Protein AF-A0A2V9GSZ5-F1 (afdb_monomer_lite)

Secondary structure (DSSP, 8-state):
-EEEEEESSSTT-EEEEEEEEEETTEEEEEESS---TT-EEEEEEGGGTEEEEEEEEEEEEEETTEEEEEEEESS--TTTT-TTTTS-SS--------PPPP-

Foldseek 3Di:
DKKWKFFPVPPGDTAIWAWDADDQFWTKTKHQDDDDAQGKIWIGDVQQPDTFIWGFHDWADDDPRMIITITTTPGGDHRVPPNPNNDDDPPPDPPDDDDDDDD

Sequence (103 aa):
MTVEVLRLDESRLNKIAVTENVSPRGARIMTDWNCSSGKHVLVSAPQEGVKSLARMFYCQRVESARFAVGLQLVVRVEEWGNPRASTEDLSRNPAGNKQFPRS

pLDDT: mean 78.44, std 16.08, range [40.84, 94.06]

Radius of gyration: 19.56 Å; chains: 1; bounding box: 56×22×64 Å

Structure (mmCIF, N/CA/C/O backbone):
data_AF-A0A2V9GSZ5-F1
#
_entry.id   AF-A0A2V9GSZ5-F1
#
loop_
_atom_site.group_PDB
_atom_site.id
_atom_site.type_symbol
_atom_site.label_atom_id
_atom_site.label_alt_id
_atom_site.label_comp_id
_atom_site.label_asym_id
_atom_site.label_entity_id
_atom_site.label_seq_id
_atom_site.pdbx_PDB_ins_code
_atom_site.Cartn_x
_atom_site.Cartn_y
_atom_site.Cartn_z
_atom_site.occupancy
_atom_site.B_iso_or_equiv
_atom_site.auth_seq_id
_atom_site.auth_comp_id
_atom_site.auth_asym_id
_atom_site.auth_atom_id
_atom_site.pdbx_PDB_model_num
ATOM 1 N N . MET A 1 1 ? 8.774 1.243 4.499 1.00 85.50 1 MET A N 1
ATOM 2 C CA . MET A 1 1 ? 8.708 2.105 3.302 1.00 85.50 1 MET A CA 1
ATOM 3 C C . MET A 1 1 ? 7.377 2.829 3.320 1.00 85.50 1 MET A C 1
ATOM 5 O O . MET A 1 1 ? 6.366 2.222 3.671 1.00 85.50 1 MET A O 1
ATOM 9 N N . THR A 1 2 ? 7.406 4.120 3.015 1.00 89.94 2 THR A N 1
ATOM 10 C CA . THR A 1 2 ? 6.216 4.970 2.987 1.00 89.94 2 THR A CA 1
ATOM 11 C C . THR A 1 2 ? 5.759 5.115 1.548 1.00 89.94 2 THR A C 1
ATOM 13 O O . THR A 1 2 ? 6.572 5.379 0.669 1.00 89.94 2 THR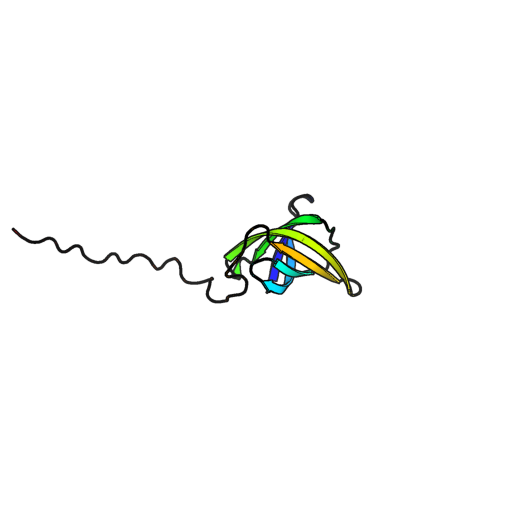 A O 1
ATOM 16 N N . VAL A 1 3 ? 4.466 4.938 1.309 1.00 90.94 3 VAL A N 1
ATOM 17 C CA . VAL A 1 3 ? 3.864 5.053 -0.016 1.00 90.94 3 VAL A CA 1
ATOM 18 C C . VAL A 1 3 ? 2.686 6.001 0.016 1.00 90.94 3 VAL A C 1
ATOM 20 O O . VAL A 1 3 ? 1.993 6.156 1.017 1.00 90.94 3 VAL A O 1
ATOM 23 N N . GLU A 1 4 ? 2.450 6.611 -1.121 1.00 91.88 4 GLU A N 1
ATOM 24 C CA . GLU A 1 4 ? 1.332 7.485 -1.391 1.00 91.88 4 GLU A CA 1
ATOM 25 C C . GLU A 1 4 ? 0.232 6.691 -2.092 1.00 91.88 4 GLU A C 1
ATOM 27 O O . GLU A 1 4 ? 0.476 5.969 -3.062 1.00 91.88 4 GLU A O 1
ATOM 32 N N . VAL A 1 5 ? -0.989 6.799 -1.583 1.00 89.94 5 VAL A N 1
ATOM 33 C CA . VAL A 1 5 ? -2.166 6.111 -2.101 1.00 89.94 5 VAL A CA 1
ATOM 34 C C . VAL A 1 5 ? -3.184 7.156 -2.513 1.00 89.94 5 VAL A C 1
ATOM 36 O O . VAL A 1 5 ? -3.756 7.856 -1.678 1.00 89.94 5 VAL A O 1
ATOM 39 N N . LEU A 1 6 ? -3.436 7.231 -3.813 1.00 88.38 6 LEU A N 1
ATOM 40 C CA . LEU A 1 6 ? -4.420 8.126 -4.397 1.00 88.38 6 LEU A CA 1
ATOM 41 C C . LEU A 1 6 ? -5.684 7.345 -4.745 1.00 88.38 6 LEU A C 1
ATOM 43 O O . LEU A 1 6 ? -5.645 6.383 -5.515 1.00 88.38 6 LEU A O 1
ATOM 47 N N . ARG A 1 7 ? -6.821 7.789 -4.216 1.00 83.12 7 ARG A N 1
ATOM 48 C CA . ARG A 1 7 ? -8.132 7.262 -4.605 1.00 83.12 7 ARG A CA 1
ATOM 49 C C . ARG A 1 7 ? -8.600 7.921 -5.888 1.00 83.12 7 ARG A C 1
ATOM 51 O O . ARG A 1 7 ? -8.500 9.135 -6.040 1.00 83.12 7 ARG A O 1
ATOM 58 N N . LEU A 1 8 ? -9.086 7.104 -6.815 1.00 76.88 8 LEU A N 1
ATOM 59 C CA . LEU A 1 8 ? -9.556 7.586 -8.113 1.00 76.88 8 LEU A CA 1
ATOM 60 C C . LEU A 1 8 ? -11.003 8.101 -8.066 1.00 76.88 8 LEU A C 1
ATOM 62 O O . LEU A 1 8 ? -11.383 8.872 -8.938 1.00 76.88 8 LEU A O 1
ATOM 66 N N . ASP A 1 9 ? -11.796 7.695 -7.071 1.00 71.19 9 ASP A N 1
ATOM 67 C CA . ASP A 1 9 ? -13.197 8.103 -6.901 1.00 71.19 9 ASP A CA 1
ATOM 68 C C . ASP A 1 9 ? -13.378 9.320 -5.982 1.00 71.19 9 ASP A C 1
ATOM 70 O O . ASP A 1 9 ? -14.248 10.154 -6.216 1.00 71.19 9 ASP A O 1
ATOM 74 N N . GLU A 1 10 ? -12.539 9.451 -4.960 1.00 65.00 10 GLU A N 1
ATOM 75 C CA . GLU A 1 10 ? -12.540 10.573 -4.025 1.00 65.00 10 GLU A CA 1
ATOM 76 C C . GLU A 1 10 ? -11.475 11.592 -4.447 1.00 65.00 10 GLU A C 1
ATOM 78 O O . GLU A 1 10 ? -10.287 11.408 -4.186 1.00 65.00 10 GLU A O 1
ATOM 83 N N . SER A 1 11 ? -11.912 12.649 -5.141 1.00 57.00 11 SER A N 1
ATOM 84 C CA . SER A 1 11 ? -11.170 13.869 -5.507 1.00 57.00 11 SER A CA 1
ATOM 85 C C . SER A 1 11 ? -9.742 13.978 -4.938 1.00 57.00 11 SER A C 1
ATOM 87 O O . SER A 1 11 ? -9.514 14.615 -3.913 1.00 57.00 11 SER A O 1
ATOM 89 N N . ARG A 1 12 ? -8.779 13.353 -5.626 1.00 60.22 12 ARG A N 1
ATOM 90 C CA . ARG A 1 12 ? -7.317 13.516 -5.504 1.00 60.22 12 ARG A CA 1
ATOM 91 C C . ARG A 1 12 ? -6.731 13.586 -4.081 1.00 60.22 12 ARG A C 1
ATOM 93 O O . ARG A 1 12 ? -5.684 14.206 -3.895 1.00 60.22 12 ARG A O 1
ATOM 100 N N . LEU A 1 13 ? -7.341 12.946 -3.084 1.00 70.69 13 LEU A N 1
ATOM 101 C CA . LEU A 1 13 ? -6.736 12.876 -1.756 1.00 70.69 13 LEU A CA 1
ATOM 102 C C . LEU A 1 13 ? -5.592 11.867 -1.782 1.00 70.69 13 LEU A C 1
ATOM 104 O O . LEU A 1 13 ? -5.814 10.657 -1.810 1.00 70.69 13 LEU A O 1
ATOM 108 N N . ASN A 1 14 ? -4.368 12.388 -1.783 1.00 80.75 14 ASN A N 1
ATOM 109 C CA . ASN A 1 14 ? -3.182 11.580 -1.572 1.00 80.75 14 ASN A CA 1
ATOM 110 C C . ASN A 1 14 ? -3.074 11.235 -0.084 1.00 80.75 14 ASN A C 1
ATOM 112 O O . ASN A 1 14 ? -3.145 12.119 0.774 1.00 80.75 14 ASN A O 1
ATOM 116 N N . LYS A 1 15 ? -2.963 9.947 0.225 1.00 87.62 15 LYS A N 1
ATOM 117 C CA . LYS A 1 15 ? -2.916 9.431 1.589 1.00 87.62 15 LYS A CA 1
ATOM 118 C C . LYS A 1 15 ? -1.615 8.668 1.821 1.00 87.62 15 LYS A C 1
ATOM 120 O O . LYS A 1 15 ? -1.196 7.900 0.963 1.00 87.62 15 LYS A O 1
ATOM 125 N N . ILE A 1 16 ? -0.988 8.867 2.978 1.00 90.19 16 ILE A N 1
ATOM 126 C CA . ILE A 1 16 ? 0.349 8.336 3.279 1.00 90.19 16 ILE A CA 1
ATOM 127 C C . ILE A 1 16 ? 0.245 7.022 4.049 1.00 90.19 16 ILE A C 1
ATOM 129 O O . ILE A 1 16 ? -0.208 7.008 5.187 1.00 90.19 16 ILE A O 1
ATOM 133 N N . ALA A 1 17 ? 0.667 5.913 3.451 1.00 91.69 17 ALA A N 1
ATOM 134 C CA . ALA A 1 17 ? 0.604 4.583 4.051 1.00 91.69 17 ALA A CA 1
ATOM 135 C C . ALA A 1 17 ? 2.001 4.011 4.294 1.00 91.69 17 ALA A C 1
ATOM 137 O O . ALA A 1 17 ? 2.962 4.379 3.622 1.00 91.69 17 ALA A O 1
ATOM 138 N N . VAL A 1 18 ? 2.104 3.041 5.199 1.00 91.38 18 VAL A N 1
ATOM 139 C CA . VAL A 1 18 ? 3.337 2.268 5.400 1.00 91.38 18 VAL A CA 1
ATOM 140 C C . VAL A 1 18 ? 3.155 0.875 4.819 1.00 91.38 18 VAL A C 1
ATOM 142 O O . VAL A 1 18 ? 2.186 0.196 5.137 1.00 91.38 18 VAL A O 1
ATOM 145 N N . THR A 1 19 ? 4.069 0.419 3.971 1.00 91.44 19 THR A N 1
ATOM 146 C CA . THR A 1 19 ? 4.042 -0.952 3.437 1.00 91.44 19 THR A CA 1
ATOM 147 C C . THR A 1 19 ? 4.641 -1.935 4.441 1.00 91.44 19 THR A C 1
ATOM 149 O O . THR A 1 19 ? 5.761 -1.710 4.905 1.00 91.44 19 THR A O 1
ATOM 152 N N . GLU A 1 20 ? 3.949 -3.042 4.708 1.00 87.56 20 GLU A N 1
ATOM 153 C CA . GLU A 1 20 ? 4.446 -4.147 5.545 1.00 87.56 20 GLU A CA 1
ATOM 154 C C . GLU A 1 20 ? 4.942 -5.333 4.711 1.00 87.56 20 GLU A C 1
ATOM 156 O O . GLU A 1 20 ? 6.012 -5.859 4.986 1.00 87.56 20 GLU A O 1
ATOM 161 N N . ASN A 1 21 ? 4.211 -5.725 3.661 1.00 87.62 21 ASN A N 1
ATOM 162 C CA . ASN A 1 21 ? 4.591 -6.834 2.779 1.00 87.62 21 ASN A CA 1
ATOM 163 C C . ASN A 1 21 ? 4.485 -6.375 1.332 1.00 87.62 21 ASN A C 1
ATOM 165 O O . ASN A 1 21 ? 3.414 -5.930 0.930 1.00 87.62 21 ASN A O 1
ATOM 169 N N . VAL A 1 22 ? 5.548 -6.506 0.543 1.00 87.56 22 VAL A N 1
ATOM 170 C CA . VAL A 1 22 ? 5.538 -6.156 -0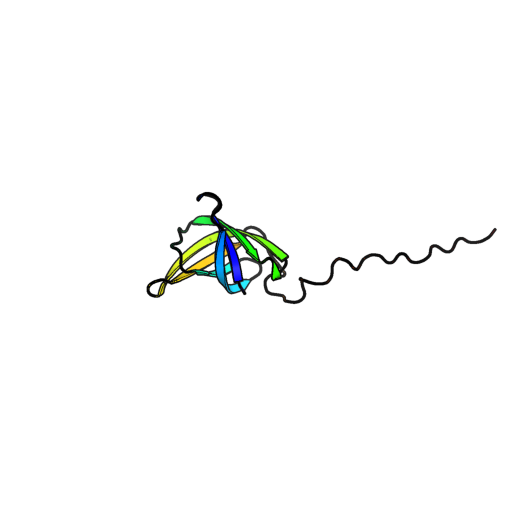.883 1.00 87.56 22 VAL A CA 1
ATOM 171 C C . VAL A 1 22 ? 5.893 -7.362 -1.735 1.00 87.56 22 VAL A C 1
ATOM 173 O O . VAL A 1 22 ? 6.676 -8.223 -1.344 1.00 87.56 22 VAL A O 1
ATOM 176 N N . SER A 1 23 ? 5.265 -7.441 -2.897 1.00 88.19 23 SER A N 1
ATOM 177 C CA . SER A 1 23 ? 5.512 -8.453 -3.912 1.00 88.19 23 SER A CA 1
ATOM 178 C C . SER A 1 23 ? 5.258 -7.843 -5.290 1.00 88.19 23 SER A C 1
ATOM 180 O O . SER A 1 23 ? 4.517 -6.859 -5.394 1.00 88.19 23 SER A O 1
ATOM 182 N N . PRO A 1 24 ? 5.735 -8.473 -6.374 1.00 86.69 24 PRO A N 1
ATOM 183 C CA . PRO A 1 24 ? 5.492 -7.955 -7.715 1.00 86.69 24 PRO A CA 1
ATOM 184 C C . PRO A 1 24 ? 4.017 -7.822 -8.098 1.00 86.69 24 PRO A C 1
ATOM 186 O O . PRO A 1 24 ? 3.687 -7.073 -9.010 1.00 86.69 24 PRO A O 1
ATOM 189 N N . ARG A 1 25 ? 3.111 -8.550 -7.430 1.00 89.31 25 ARG A N 1
ATOM 190 C CA . ARG A 1 25 ? 1.670 -8.565 -7.737 1.00 89.31 25 ARG A CA 1
ATOM 191 C C . ARG A 1 25 ? 0.810 -7.825 -6.720 1.00 89.31 25 ARG A C 1
ATOM 193 O O . ARG A 1 25 ? -0.405 -7.755 -6.892 1.00 89.31 25 ARG A O 1
ATOM 200 N N . GLY A 1 26 ? 1.386 -7.311 -5.643 1.00 91.75 26 GLY A N 1
ATOM 201 C CA . GLY A 1 26 ? 0.584 -6.764 -4.561 1.00 91.75 26 GLY A CA 1
ATOM 202 C C . GLY A 1 26 ? 1.394 -6.346 -3.357 1.00 91.75 26 GLY A C 1
ATOM 203 O O . GLY A 1 26 ? 2.550 -6.735 -3.202 1.00 91.75 26 GLY A O 1
ATOM 204 N N . ALA A 1 27 ? 0.748 -5.589 -2.483 1.00 93.38 27 ALA A N 1
ATOM 205 C CA . ALA A 1 27 ? 1.325 -5.166 -1.225 1.00 93.38 27 ALA A CA 1
ATOM 206 C C . ALA A 1 27 ? 0.279 -5.120 -0.115 1.00 93.38 27 ALA A C 1
ATOM 208 O O . ALA A 1 27 ? -0.904 -4.898 -0.360 1.00 93.38 27 ALA A O 1
ATOM 209 N N . ARG A 1 28 ? 0.733 -5.286 1.121 1.00 94.06 28 ARG A N 1
ATOM 210 C CA . ARG A 1 28 ? -0.024 -4.964 2.324 1.00 94.06 28 ARG A CA 1
ATOM 211 C C . ARG A 1 28 ? 0.457 -3.621 2.843 1.00 94.06 28 ARG A C 1
ATOM 213 O O . ARG A 1 28 ? 1.652 -3.453 3.086 1.00 94.06 28 ARG A O 1
ATOM 220 N N . ILE A 1 29 ? -0.476 -2.696 3.027 1.00 93.00 29 ILE A N 1
ATOM 221 C CA . ILE A 1 29 ? -0.207 -1.380 3.602 1.00 93.00 29 ILE A CA 1
ATOM 222 C C . ILE A 1 29 ? -0.963 -1.187 4.913 1.00 93.00 29 ILE A C 1
ATOM 224 O O . ILE A 1 29 ? -2.013 -1.789 5.136 1.00 93.00 29 ILE A O 1
ATOM 228 N N . MET A 1 30 ? -0.433 -0.299 5.738 1.00 92.88 30 MET A N 1
ATOM 229 C CA . MET A 1 30 ? -1.000 0.162 6.991 1.00 92.88 30 MET A CA 1
ATOM 230 C C . MET A 1 30 ? -1.366 1.630 6.861 1.00 92.88 30 MET A C 1
ATOM 232 O O . MET A 1 30 ? -0.583 2.438 6.357 1.00 92.88 30 MET A O 1
ATOM 236 N N . THR A 1 31 ? -2.569 1.962 7.305 1.00 89.81 31 THR A N 1
ATOM 237 C CA . THR A 1 31 ? -3.156 3.289 7.155 1.00 89.81 31 THR A CA 1
ATOM 238 C C . THR A 1 31 ? -4.026 3.653 8.354 1.00 89.81 31 THR A C 1
ATOM 240 O O . THR A 1 31 ? -4.547 2.768 9.029 1.00 89.81 31 THR A O 1
ATOM 243 N N . ASP A 1 32 ? -4.190 4.948 8.613 1.00 90.25 32 ASP A N 1
ATOM 244 C CA . ASP A 1 32 ? -5.095 5.511 9.614 1.00 90.25 32 ASP A CA 1
ATOM 245 C C . ASP A 1 32 ? -6.446 5.998 9.046 1.00 90.25 32 ASP A C 1
ATOM 247 O O . ASP A 1 32 ? -7.311 6.435 9.805 1.00 90.25 32 ASP A O 1
ATOM 251 N N . TRP A 1 33 ? -6.683 5.890 7.730 1.00 85.69 33 TRP A N 1
ATOM 252 C CA . TRP A 1 33 ? -7.961 6.263 7.113 1.00 85.69 33 TRP A CA 1
ATOM 253 C C . TRP A 1 3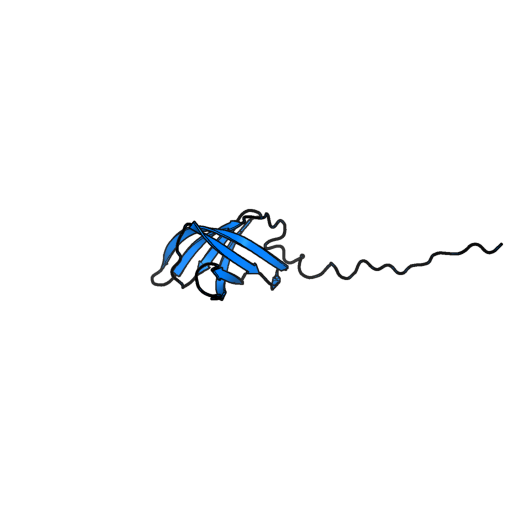3 ? -8.824 5.045 6.768 1.00 85.69 33 TRP A C 1
ATOM 255 O O . TRP A 1 33 ? -8.340 3.997 6.337 1.00 85.69 33 TRP A O 1
ATOM 265 N N . ASN A 1 34 ? -10.146 5.221 6.872 1.00 79.19 34 ASN A N 1
ATOM 266 C CA . ASN A 1 34 ? -11.123 4.211 6.463 1.00 79.19 34 ASN A CA 1
ATOM 267 C C . ASN A 1 34 ? -10.955 3.847 4.993 1.00 79.19 34 ASN A C 1
ATOM 269 O O . ASN A 1 34 ? -10.922 4.736 4.144 1.00 79.19 34 ASN A O 1
ATOM 273 N N . CYS A 1 35 ? -10.924 2.554 4.685 1.00 78.06 35 CYS A N 1
ATOM 274 C CA . CYS A 1 35 ? -10.791 2.011 3.340 1.00 78.06 35 CYS A CA 1
ATOM 275 C C . CYS A 1 35 ? -12.053 1.278 2.867 1.00 78.06 35 CYS A C 1
ATOM 277 O O . CYS A 1 35 ? -12.704 0.579 3.636 1.00 78.06 35 CYS A O 1
ATOM 279 N N . SER A 1 36 ? -12.367 1.418 1.577 1.00 75.31 36 SER A N 1
ATOM 280 C CA . SER A 1 36 ? -13.499 0.748 0.927 1.00 75.31 36 SER A CA 1
ATOM 281 C C . SER A 1 36 ? -12.973 -0.300 -0.049 1.00 75.31 36 SER A C 1
ATOM 283 O O . SER A 1 36 ? -12.280 0.037 -1.012 1.00 75.31 36 SER A O 1
ATOM 285 N N . SER A 1 37 ? -13.285 -1.574 0.196 1.00 77.25 37 SER A N 1
ATOM 286 C CA . SER A 1 37 ? -12.853 -2.678 -0.666 1.00 77.25 37 SER A CA 1
ATOM 287 C C . SER A 1 37 ? -13.407 -2.547 -2.091 1.00 77.25 37 SER A C 1
ATOM 289 O O . SER A 1 37 ? -14.425 -1.902 -2.344 1.00 77.25 37 SER A O 1
ATOM 291 N N . GLY A 1 38 ? -12.702 -3.137 -3.059 1.00 80.06 38 GLY A N 1
ATOM 292 C CA . GLY A 1 38 ? -13.126 -3.184 -4.459 1.00 80.06 38 GLY A CA 1
ATOM 293 C C . GLY A 1 38 ? -12.826 -1.930 -5.285 1.00 80.06 38 GLY A C 1
ATOM 294 O O . GLY A 1 38 ? -12.987 -1.977 -6.504 1.00 80.06 38 GLY A O 1
ATOM 295 N N . LYS A 1 39 ? -12.348 -0.845 -4.666 1.00 84.50 39 LYS A N 1
ATOM 296 C CA . LYS A 1 39 ? -11.960 0.394 -5.353 1.00 84.50 39 LYS A CA 1
ATOM 297 C C . LYS A 1 39 ? -10.566 0.307 -5.977 1.00 84.50 39 LYS A C 1
ATOM 299 O O . LYS A 1 39 ? -9.698 -0.417 -5.485 1.00 84.50 39 LYS A O 1
ATOM 304 N N . HIS A 1 40 ? -10.358 1.068 -7.051 1.00 88.94 40 HIS A N 1
ATOM 305 C CA . HIS A 1 40 ? -9.043 1.246 -7.662 1.00 88.94 40 HIS A CA 1
ATOM 306 C C . HIS A 1 40 ? -8.327 2.441 -7.038 1.00 88.94 40 HIS A C 1
ATOM 308 O O . HIS A 1 40 ? -8.919 3.498 -6.814 1.00 88.94 40 HIS A O 1
ATOM 314 N N . VAL A 1 41 ? -7.040 2.261 -6.780 1.00 89.69 41 VAL A N 1
ATOM 315 C CA . VAL A 1 41 ? -6.152 3.267 -6.210 1.00 89.69 41 VAL A CA 1
ATOM 316 C C . VAL A 1 41 ? -4.862 3.311 -7.011 1.00 89.69 41 VAL A C 1
ATOM 318 O O . VAL A 1 41 ? -4.421 2.298 -7.548 1.00 89.69 41 VAL A O 1
ATOM 321 N N . LEU A 1 42 ? -4.240 4.477 -7.085 1.00 90.94 42 LEU A N 1
ATOM 322 C CA . LEU A 1 42 ? -2.894 4.615 -7.618 1.00 90.94 42 LEU A CA 1
ATOM 323 C C . LEU A 1 42 ? -1.914 4.612 -6.447 1.00 90.94 42 LEU A C 1
ATOM 325 O O . LEU A 1 42 ? -2.034 5.431 -5.538 1.00 90.94 42 LEU A O 1
ATOM 329 N N . VAL A 1 43 ? -0.967 3.682 -6.474 1.00 90.62 43 VAL A N 1
ATOM 330 C CA . VAL A 1 43 ? 0.107 3.575 -5.487 1.00 90.62 43 VAL A CA 1
ATOM 331 C C . VAL A 1 43 ? 1.349 4.224 -6.066 1.00 90.62 43 VAL A C 1
ATOM 333 O O . VAL A 1 43 ? 1.736 3.915 -7.193 1.00 90.62 43 VAL A O 1
ATOM 336 N N . SER A 1 44 ? 1.969 5.108 -5.298 1.00 89.88 44 SER A N 1
ATOM 337 C CA . SER A 1 44 ? 3.210 5.784 -5.649 1.00 89.88 44 SER A CA 1
ATOM 338 C C . SER A 1 44 ? 4.217 5.600 -4.518 1.00 89.88 44 SER A C 1
ATOM 340 O O . SER A 1 44 ? 3.954 5.978 -3.381 1.00 89.88 44 SER A O 1
ATOM 342 N N . ALA A 1 45 ? 5.361 5.002 -4.820 1.00 88.25 45 ALA A N 1
ATOM 343 C CA . ALA A 1 45 ? 6.505 4.893 -3.926 1.00 88.25 45 ALA A CA 1
ATOM 344 C C . ALA A 1 45 ? 7.669 5.626 -4.616 1.00 88.25 45 ALA A C 1
ATOM 346 O O . ALA A 1 45 ? 8.401 5.027 -5.408 1.00 88.25 45 ALA A O 1
ATOM 347 N N . PRO A 1 46 ? 7.763 6.960 -4.452 1.00 84.12 46 PRO A N 1
ATOM 348 C CA . PRO A 1 46 ? 8.683 7.778 -5.238 1.00 84.12 46 PRO A CA 1
ATOM 349 C C . PRO A 1 46 ? 10.154 7.478 -4.931 1.00 84.12 46 PRO A C 1
ATOM 351 O O . PRO A 1 46 ? 10.988 7.621 -5.820 1.00 84.12 46 PRO A O 1
ATOM 354 N N . GLN A 1 47 ? 10.475 7.029 -3.713 1.00 83.75 47 GLN A N 1
ATOM 355 C CA . GLN A 1 47 ? 11.840 6.642 -3.334 1.00 83.75 47 GLN A CA 1
ATOM 356 C C . GLN A 1 47 ? 12.311 5.386 -4.081 1.00 83.75 47 GLN A C 1
ATOM 358 O O . GLN A 1 47 ? 13.502 5.208 -4.312 1.00 83.75 47 GLN A O 1
ATOM 363 N N . GLU A 1 48 ? 11.369 4.548 -4.501 1.00 83.50 48 GLU A N 1
ATOM 364 C CA . GLU A 1 48 ? 11.589 3.281 -5.189 1.00 83.50 48 GLU A CA 1
ATOM 365 C C . GLU A 1 48 ? 11.261 3.367 -6.687 1.00 83.50 48 GLU A C 1
ATOM 367 O O . GLU A 1 48 ? 11.288 2.355 -7.380 1.00 83.50 48 GLU A O 1
ATOM 372 N N . GLY A 1 49 ? 10.900 4.553 -7.194 1.00 84.19 49 GLY A N 1
ATOM 373 C CA . GLY A 1 49 ? 10.501 4.740 -8.592 1.00 84.19 49 GLY A CA 1
ATOM 374 C C . GLY A 1 49 ? 9.205 4.014 -8.977 1.00 84.19 49 GLY A C 1
ATOM 375 O O . GLY A 1 49 ? 8.928 3.822 -10.160 1.00 84.19 49 GLY A O 1
ATOM 376 N N . VAL A 1 50 ? 8.387 3.604 -8.003 1.00 85.50 50 VAL A N 1
ATOM 377 C CA . VAL A 1 50 ? 7.169 2.829 -8.260 1.00 85.50 50 VAL A CA 1
ATOM 378 C C . VAL A 1 50 ? 5.981 3.759 -8.430 1.00 85.50 50 VAL A C 1
ATOM 380 O O . VAL A 1 50 ? 5.670 4.567 -7.558 1.00 85.50 50 VAL A O 1
ATOM 383 N N . LYS A 1 51 ? 5.238 3.580 -9.520 1.00 89.25 51 LYS A N 1
ATOM 384 C CA . LYS A 1 51 ? 3.904 4.156 -9.692 1.00 89.25 51 LYS A CA 1
ATOM 385 C C . LYS A 1 51 ? 3.022 3.154 -10.420 1.00 89.25 51 LYS A C 1
ATOM 387 O O . LYS A 1 51 ? 3.242 2.882 -11.595 1.00 89.25 51 LYS A O 1
ATOM 392 N N . SER A 1 52 ? 2.043 2.582 -9.726 1.00 90.12 52 SER A N 1
ATOM 393 C CA . SER A 1 52 ? 1.228 1.496 -10.275 1.00 90.12 52 SER A CA 1
ATOM 394 C C . SER A 1 52 ? -0.227 1.583 -9.837 1.00 90.12 52 SER A C 1
ATOM 396 O O . SER A 1 52 ? -0.546 1.996 -8.720 1.00 90.12 52 SER A O 1
ATOM 398 N N . LEU A 1 53 ? -1.126 1.195 -10.740 1.00 92.12 53 LEU A N 1
ATOM 399 C CA . LEU A 1 53 ? -2.544 1.056 -10.442 1.00 92.12 53 LEU A CA 1
ATOM 400 C C . LEU A 1 53 ? -2.760 -0.226 -9.637 1.00 92.12 53 LEU A C 1
ATOM 402 O O . LEU A 1 53 ? -2.255 -1.290 -9.995 1.00 92.12 53 LEU A O 1
ATOM 406 N N . ALA A 1 54 ? -3.549 -0.138 -8.576 1.00 92.31 54 ALA A N 1
ATOM 407 C CA . ALA A 1 54 ? -3.880 -1.257 -7.716 1.00 92.31 54 ALA A CA 1
ATOM 408 C C . ALA A 1 54 ? -5.381 -1.318 -7.438 1.00 92.31 54 ALA A C 1
ATOM 410 O O . ALA A 1 54 ? -6.081 -0.306 -7.419 1.00 92.31 54 ALA A O 1
ATOM 411 N N . ARG A 1 55 ? -5.878 -2.521 -7.170 1.00 92.31 55 ARG A N 1
ATOM 412 C CA . ARG A 1 55 ? -7.212 -2.755 -6.632 1.00 92.31 55 ARG A CA 1
ATOM 413 C C . ARG A 1 55 ? -7.110 -3.047 -5.145 1.00 92.31 55 ARG A C 1
ATOM 415 O O . ARG A 1 55 ? -6.290 -3.856 -4.713 1.00 92.31 55 ARG A O 1
ATOM 422 N N . MET A 1 56 ? -7.980 -2.421 -4.367 1.00 89.75 56 MET A N 1
ATOM 423 C CA . MET A 1 56 ? -8.122 -2.731 -2.955 1.00 89.75 56 MET A CA 1
ATOM 424 C C . MET A 1 56 ? -8.818 -4.087 -2.800 1.00 89.75 56 MET A C 1
ATOM 426 O O . MET A 1 56 ? -10.011 -4.216 -3.081 1.00 89.75 56 MET A O 1
ATOM 430 N N . PHE A 1 57 ? -8.059 -5.103 -2.393 1.00 88.06 57 PHE A N 1
ATOM 431 C CA . PHE A 1 57 ? -8.532 -6.479 -2.255 1.00 88.06 57 PHE A CA 1
ATOM 432 C C . PHE A 1 57 ? -9.245 -6.697 -0.915 1.00 88.06 57 PHE A C 1
ATOM 434 O O . PHE A 1 57 ? -10.339 -7.253 -0.886 1.00 88.06 57 PHE A O 1
ATOM 441 N N . TYR A 1 58 ? -8.677 -6.189 0.183 1.00 90.38 58 TYR A N 1
ATOM 442 C CA . TYR A 1 58 ? -9.325 -6.186 1.497 1.00 90.38 58 TYR A CA 1
ATOM 443 C C . TYR A 1 58 ? -8.966 -4.935 2.300 1.00 90.38 58 TYR A C 1
ATOM 445 O O . TYR A 1 58 ? -7.944 -4.296 2.051 1.00 90.38 58 TYR A O 1
ATOM 453 N N . CYS A 1 59 ? -9.801 -4.628 3.289 1.00 89.50 59 CYS A N 1
ATOM 454 C CA . CYS A 1 59 ? -9.582 -3.597 4.297 1.00 89.50 59 CYS A CA 1
ATOM 455 C C . CYS A 1 59 ? -9.986 -4.184 5.652 1.00 89.50 59 CYS A C 1
ATOM 457 O O . CYS A 1 59 ? -11.137 -4.577 5.833 1.00 89.50 59 CYS A O 1
ATOM 459 N N . GLN A 1 60 ? -9.040 -4.284 6.582 1.00 90.44 60 GLN A N 1
ATOM 460 C CA . GLN A 1 60 ? -9.259 -4.857 7.906 1.00 90.44 60 GLN A CA 1
ATOM 461 C C . GLN A 1 60 ? -8.810 -3.869 8.975 1.00 90.44 60 GLN A C 1
ATOM 463 O O . GLN A 1 60 ? -7.660 -3.441 8.977 1.00 90.44 60 GLN A O 1
ATOM 468 N N . ARG A 1 61 ? -9.688 -3.543 9.926 1.00 90.50 61 ARG A N 1
ATOM 469 C CA . ARG A 1 61 ? -9.301 -2.785 11.120 1.00 90.50 61 ARG A CA 1
ATOM 470 C C . ARG A 1 61 ? -8.432 -3.665 12.019 1.00 90.50 61 ARG A C 1
ATOM 472 O O . ARG A 1 61 ? -8.830 -4.777 12.355 1.00 90.50 61 ARG A O 1
ATOM 479 N N . VAL A 1 62 ? -7.255 -3.171 12.378 1.00 89.12 62 VAL A N 1
ATOM 480 C CA . VAL A 1 62 ? -6.255 -3.885 13.192 1.00 89.12 62 VAL A CA 1
ATOM 481 C C . VAL A 1 62 ? -6.068 -3.240 14.562 1.00 89.12 62 VAL A C 1
ATOM 483 O O . VAL A 1 62 ? -5.822 -3.950 15.527 1.00 89.12 62 VAL A O 1
ATOM 486 N N . GLU A 1 63 ? -6.278 -1.926 14.675 1.00 86.06 63 GLU A N 1
ATOM 487 C CA . GLU A 1 63 ? -6.290 -1.199 15.952 1.00 86.06 63 GLU A CA 1
ATOM 488 C C . GLU A 1 63 ? -7.388 -0.123 15.953 1.00 86.06 63 GLU A C 1
ATOM 490 O O . GLU A 1 63 ? -8.056 0.120 14.941 1.00 86.06 63 GLU A O 1
ATOM 495 N N . SER A 1 64 ? -7.571 0.565 17.086 1.00 81.12 64 SER A N 1
ATOM 496 C CA . SER A 1 64 ? -8.601 1.595 17.282 1.00 81.12 64 SER A CA 1
ATOM 497 C C . SER A 1 64 ? -8.613 2.686 16.202 1.00 81.12 64 SER A C 1
ATOM 499 O O . SER A 1 64 ? -9.670 3.262 15.965 1.00 81.12 64 SER A O 1
ATOM 501 N N . ALA A 1 65 ? -7.508 2.920 15.492 1.00 84.38 65 ALA A N 1
ATOM 502 C CA . ALA A 1 65 ? -7.439 3.874 14.385 1.00 84.38 65 ALA A CA 1
ATOM 503 C C . ALA A 1 65 ? -6.514 3.418 13.243 1.00 84.38 65 ALA A C 1
ATOM 505 O O . ALA A 1 65 ? -5.990 4.254 12.519 1.00 84.38 65 ALA A O 1
ATOM 506 N N . ARG A 1 66 ? -6.267 2.109 13.090 1.00 90.19 66 ARG A N 1
ATOM 507 C CA . ARG A 1 66 ? -5.413 1.589 12.010 1.00 90.19 66 ARG A CA 1
ATOM 508 C C . ARG A 1 66 ? -6.088 0.478 11.233 1.00 90.19 66 ARG A C 1
ATOM 510 O O . ARG A 1 66 ? -6.759 -0.386 11.805 1.00 90.19 66 ARG A O 1
ATOM 517 N N . PHE A 1 67 ? -5.833 0.474 9.933 1.00 91.56 67 PHE A N 1
ATOM 518 C CA . PHE A 1 67 ? -6.335 -0.496 8.980 1.00 91.56 67 PHE A CA 1
ATOM 519 C C . PHE A 1 67 ? -5.179 -1.131 8.213 1.00 91.56 67 PHE A C 1
ATOM 521 O O . PHE A 1 67 ? -4.283 -0.442 7.726 1.00 91.56 67 PHE A O 1
ATOM 528 N N . ALA A 1 68 ? -5.238 -2.451 8.083 1.00 92.69 68 ALA A N 1
ATOM 529 C CA . ALA A 1 68 ? -4.426 -3.227 7.171 1.00 92.69 68 ALA A CA 1
ATOM 530 C C . ALA A 1 68 ? -5.188 -3.370 5.852 1.00 92.69 68 ALA A C 1
ATOM 532 O O . ALA A 1 68 ? -6.333 -3.831 5.824 1.00 92.69 68 ALA A O 1
ATOM 533 N N . VAL A 1 69 ? -4.548 -2.992 4.753 1.00 92.44 69 VAL A N 1
ATOM 534 C CA . VAL A 1 69 ? -5.162 -2.986 3.425 1.00 92.44 69 VAL A CA 1
ATOM 535 C C . VAL A 1 69 ? -4.344 -3.841 2.484 1.00 92.44 69 VAL A C 1
ATOM 537 O O . VAL A 1 69 ? -3.148 -3.616 2.299 1.00 92.44 69 VAL A O 1
ATOM 540 N N . GLY A 1 70 ? -5.010 -4.815 1.874 1.00 93.50 70 GLY A N 1
ATOM 541 C CA . GLY A 1 70 ? -4.445 -5.601 0.790 1.00 93.50 70 GLY A CA 1
ATOM 542 C C . GLY A 1 70 ? -4.621 -4.874 -0.532 1.00 93.50 70 GLY A C 1
ATOM 543 O O . GLY A 1 70 ? -5.745 -4.561 -0.928 1.00 93.50 70 GLY A O 1
ATOM 544 N N . LEU A 1 71 ? -3.519 -4.641 -1.229 1.00 93.56 71 LEU A N 1
ATOM 545 C CA . LEU A 1 71 ? -3.481 -4.078 -2.567 1.00 93.56 71 LEU A CA 1
ATOM 546 C C . LEU A 1 71 ? -3.044 -5.151 -3.554 1.00 93.56 71 LEU A C 1
ATOM 548 O O . LEU A 1 71 ? -2.007 -5.788 -3.380 1.00 93.56 71 LEU A O 1
ATOM 552 N N . GLN A 1 72 ? -3.823 -5.313 -4.614 1.00 93.75 72 GLN A N 1
ATOM 553 C CA . GLN A 1 72 ? -3.465 -6.121 -5.768 1.00 93.75 72 GLN A CA 1
ATOM 554 C C . GLN A 1 72 ? -3.036 -5.186 -6.892 1.00 93.75 72 GLN A C 1
ATOM 556 O O . GLN A 1 72 ? -3.841 -4.389 -7.367 1.00 93.75 72 GLN A O 1
ATOM 561 N N . LEU A 1 73 ? -1.778 -5.268 -7.313 1.00 91.25 73 LEU A N 1
ATOM 562 C CA . LEU A 1 73 ? -1.275 -4.471 -8.423 1.00 91.25 73 LEU A CA 1
ATOM 563 C C . LEU A 1 73 ? -1.871 -4.978 -9.739 1.00 91.25 73 LEU A C 1
ATOM 565 O O . LEU A 1 73 ? -1.851 -6.177 -10.014 1.00 91.25 73 LEU A O 1
ATOM 569 N N . VAL A 1 74 ? -2.393 -4.058 -10.550 1.00 87.81 74 VAL A N 1
ATOM 570 C CA . VAL A 1 74 ? -2.932 -4.360 -11.886 1.00 87.81 74 VAL A CA 1
ATOM 571 C C . VAL A 1 74 ? -1.793 -4.674 -12.853 1.00 87.81 74 VAL A C 1
ATOM 573 O O . VAL A 1 74 ? -1.902 -5.583 -13.671 1.00 87.81 74 VAL A O 1
ATOM 576 N N . VAL A 1 75 ? -0.682 -3.947 -12.726 1.00 85.31 75 VAL A N 1
ATOM 577 C CA . VAL A 1 75 ? 0.550 -4.178 -13.483 1.00 85.31 75 VAL A CA 1
ATOM 578 C C . VAL A 1 75 ? 1.617 -4.678 -12.524 1.00 85.31 75 VAL A C 1
ATOM 580 O O . VAL A 1 75 ? 1.786 -4.114 -11.440 1.00 85.31 75 VAL A O 1
ATOM 583 N N . ARG A 1 76 ? 2.339 -5.733 -12.918 1.00 82.06 76 ARG A N 1
ATOM 584 C CA . ARG A 1 76 ? 3.448 -6.249 -12.116 1.00 82.06 76 ARG A CA 1
ATOM 585 C C . ARG A 1 76 ? 4.534 -5.194 -11.928 1.00 82.06 76 ARG A C 1
ATOM 587 O O . ARG A 1 76 ? 4.898 -4.511 -12.879 1.00 82.06 76 ARG A O 1
ATOM 594 N N . VAL A 1 77 ? 5.079 -5.122 -10.718 1.00 83.06 77 VAL A N 1
ATOM 595 C CA . VAL A 1 77 ? 6.208 -4.251 -10.371 1.00 83.06 77 VAL A CA 1
ATOM 596 C C . VAL A 1 77 ? 7.352 -5.129 -9.870 1.00 83.06 77 VAL A C 1
ATOM 598 O O . VAL A 1 77 ? 7.408 -5.464 -8.692 1.00 83.06 77 VAL A O 1
ATOM 601 N N . GLU A 1 78 ? 8.241 -5.547 -10.771 1.00 76.94 78 GLU A N 1
ATOM 602 C CA . GLU A 1 78 ? 9.290 -6.533 -10.453 1.00 76.94 78 GLU A CA 1
ATOM 603 C C . GLU A 1 78 ? 10.341 -6.005 -9.451 1.00 76.94 78 GLU A C 1
ATOM 605 O O . GLU A 1 78 ? 10.968 -6.792 -8.749 1.00 76.94 78 GLU A O 1
ATOM 610 N N . GLU A 1 79 ? 10.483 -4.682 -9.311 1.00 74.38 79 GLU A N 1
ATOM 611 C CA . GLU A 1 79 ? 11.514 -4.051 -8.468 1.00 74.38 79 GLU A CA 1
ATOM 612 C C . GLU A 1 79 ? 10.978 -3.393 -7.185 1.00 74.38 79 GLU A C 1
ATOM 614 O O . GLU A 1 79 ? 11.697 -2.658 -6.505 1.00 74.38 79 GLU A O 1
ATOM 619 N N . TRP A 1 80 ? 9.726 -3.657 -6.794 1.00 80.44 80 TRP A N 1
ATOM 620 C CA . TRP A 1 80 ? 9.175 -3.023 -5.594 1.00 80.44 80 TRP A CA 1
ATOM 621 C C . TRP A 1 80 ? 9.882 -3.500 -4.319 1.00 80.44 80 TRP A C 1
ATOM 623 O O . TRP A 1 80 ? 9.814 -4.673 -3.953 1.00 80.44 80 TRP A O 1
ATOM 633 N N . GLY A 1 81 ? 10.519 -2.565 -3.609 1.00 69.00 81 GLY A N 1
ATOM 634 C CA . GLY A 1 81 ? 11.243 -2.842 -2.370 1.00 69.00 81 GLY A CA 1
ATOM 635 C C . GLY A 1 81 ? 12.696 -3.251 -2.601 1.00 69.00 81 GLY A C 1
ATOM 636 O O . GLY A 1 81 ? 13.361 -3.657 -1.651 1.00 69.00 81 GLY A O 1
ATOM 637 N N . ASN A 1 82 ? 13.201 -3.129 -3.835 1.00 70.19 82 ASN A N 1
ATOM 638 C CA . ASN A 1 82 ? 14.623 -3.247 -4.124 1.00 70.19 82 ASN A CA 1
ATOM 639 C C . ASN A 1 82 ? 15.302 -1.868 -3.986 1.00 70.19 82 ASN A C 1
ATOM 641 O O . ASN A 1 82 ? 15.105 -1.008 -4.844 1.00 70.19 82 ASN A O 1
ATOM 645 N N . PRO A 1 83 ? 16.143 -1.639 -2.960 1.00 55.25 83 PRO A N 1
ATOM 646 C CA . PRO A 1 83 ? 16.808 -0.351 -2.745 1.00 55.25 83 PRO A CA 1
ATOM 647 C C . PRO A 1 83 ? 17.816 0.027 -3.846 1.00 55.25 83 PRO A C 1
ATOM 649 O O . PRO A 1 83 ? 18.375 1.115 -3.795 1.00 55.25 83 PRO A O 1
ATOM 652 N N . ARG A 1 84 ? 18.074 -0.852 -4.827 1.00 54.22 84 ARG A N 1
ATOM 653 C CA . ARG A 1 84 ? 19.014 -0.606 -5.934 1.00 54.22 84 ARG A CA 1
ATOM 654 C C . ARG A 1 84 ? 18.385 0.040 -7.173 1.00 54.22 84 ARG A C 1
ATOM 656 O O . ARG A 1 84 ? 19.124 0.487 -8.037 1.00 54.22 84 ARG A O 1
ATOM 663 N N . ALA A 1 85 ? 17.057 0.112 -7.269 1.00 54.72 85 ALA A N 1
ATOM 664 C CA . ALA A 1 85 ? 16.387 0.643 -8.462 1.00 54.72 85 ALA A CA 1
ATOM 665 C C . ALA A 1 85 ? 16.431 2.184 -8.568 1.00 54.72 85 ALA A C 1
ATOM 667 O O . ALA A 1 85 ? 16.140 2.746 -9.620 1.00 54.72 85 ALA A O 1
ATOM 668 N N . SER A 1 86 ? 16.805 2.895 -7.498 1.00 52.47 86 SER A N 1
ATOM 669 C CA . SER A 1 86 ? 16.746 4.362 -7.443 1.00 52.47 86 SER A CA 1
ATOM 670 C C . SER A 1 86 ? 18.012 5.081 -7.915 1.00 52.47 86 SER A C 1
ATOM 672 O O . SER A 1 86 ? 18.060 6.311 -7.901 1.00 52.47 86 SER A O 1
ATOM 674 N N . THR A 1 87 ? 19.048 4.379 -8.373 1.00 51.53 87 THR A N 1
ATOM 675 C CA . THR A 1 87 ? 20.225 5.023 -8.974 1.00 51.53 87 THR A CA 1
ATOM 676 C C . THR A 1 87 ? 20.914 4.056 -9.925 1.00 51.53 87 THR A C 1
ATOM 678 O O . THR A 1 87 ? 21.862 3.417 -9.507 1.00 51.53 87 THR A O 1
ATOM 681 N N . GLU A 1 88 ? 20.436 3.924 -11.169 1.00 52.25 88 GLU A N 1
ATOM 682 C CA . GLU A 1 88 ? 21.245 3.504 -12.336 1.00 52.25 88 GLU A CA 1
ATOM 683 C C . GLU A 1 88 ? 20.402 3.422 -13.629 1.00 52.25 88 GLU A C 1
ATOM 685 O O . GLU A 1 88 ? 20.247 2.363 -14.221 1.00 52.25 88 GLU A O 1
ATOM 690 N N . ASP A 1 89 ? 19.873 4.548 -14.125 1.00 50.78 89 ASP A N 1
ATOM 691 C CA . ASP A 1 89 ? 19.500 4.634 -15.557 1.00 50.78 89 ASP A CA 1
ATOM 692 C C . ASP A 1 89 ? 19.752 6.020 -16.180 1.00 50.78 89 ASP A C 1
ATOM 694 O O . ASP A 1 89 ? 18.993 6.530 -16.999 1.00 50.78 89 ASP A O 1
ATOM 698 N N . LEU A 1 90 ? 20.853 6.667 -15.777 1.00 56.16 90 LEU A N 1
ATOM 699 C CA . LEU A 1 90 ? 21.392 7.849 -16.470 1.00 56.16 90 LEU A CA 1
ATOM 700 C C . LEU A 1 90 ? 22.854 7.683 -16.922 1.00 56.16 90 LEU A C 1
ATOM 702 O O . LEU A 1 90 ? 23.481 8.655 -17.329 1.00 56.16 90 LEU A O 1
ATOM 706 N N . SER A 1 91 ? 23.404 6.461 -16.913 1.00 53.44 91 SER A N 1
ATOM 707 C CA . SER A 1 91 ? 24.804 6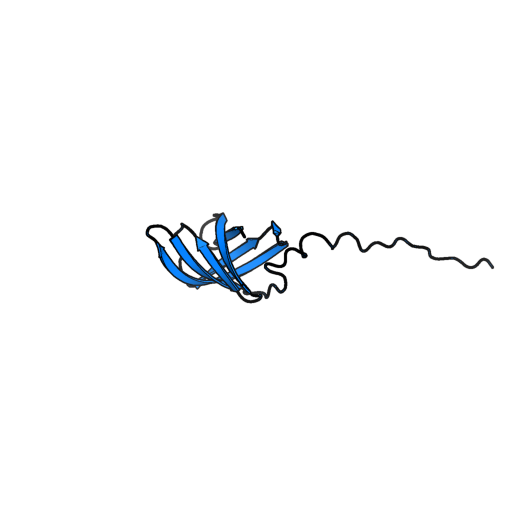.209 -17.314 1.00 53.44 91 SER A CA 1
ATOM 708 C C . SER A 1 91 ? 24.976 5.471 -18.651 1.00 53.44 91 SER A C 1
ATOM 710 O O . SER A 1 91 ? 26.095 5.151 -19.053 1.00 53.44 91 SER A O 1
ATOM 712 N N . ARG A 1 92 ? 23.913 5.231 -19.433 1.00 50.75 92 ARG A N 1
ATOM 713 C CA . ARG A 1 92 ? 24.096 4.700 -20.797 1.00 50.75 92 ARG A CA 1
ATOM 714 C C . ARG A 1 92 ? 24.339 5.819 -21.805 1.00 50.75 92 ARG A C 1
ATOM 716 O O . ARG A 1 92 ? 23.512 6.108 -22.659 1.00 50.75 92 ARG A O 1
ATOM 723 N N . ASN A 1 93 ? 25.520 6.422 -21.712 1.00 52.03 93 ASN A N 1
ATOM 724 C CA . ASN A 1 93 ? 26.102 7.179 -22.813 1.00 52.03 93 ASN A CA 1
ATOM 725 C C . ASN A 1 93 ? 27.625 6.964 -22.864 1.00 52.03 93 ASN A C 1
ATOM 727 O O . ASN A 1 93 ? 28.378 7.760 -22.307 1.00 52.03 93 ASN A O 1
ATOM 731 N N . PRO A 1 94 ? 28.131 5.923 -23.550 1.00 45.38 94 PRO A N 1
ATOM 732 C CA . PRO A 1 94 ? 29.502 5.942 -24.014 1.00 45.38 94 PRO A CA 1
ATOM 733 C C . PRO A 1 94 ? 29.526 6.696 -25.348 1.00 45.38 94 PRO A C 1
ATOM 735 O O . PRO A 1 94 ? 29.446 6.112 -26.429 1.00 45.38 94 PRO A O 1
ATOM 738 N N . ALA A 1 95 ? 29.653 8.020 -25.275 1.00 50.62 95 ALA A N 1
ATOM 739 C CA . ALA A 1 95 ? 30.344 8.740 -26.332 1.00 50.62 95 ALA A CA 1
ATOM 740 C C . ALA A 1 95 ? 31.789 8.209 -26.351 1.00 50.62 95 ALA A C 1
ATOM 742 O O . ALA A 1 95 ? 32.594 8.544 -25.487 1.00 50.62 95 ALA A O 1
ATOM 743 N N . GLY A 1 96 ? 32.083 7.300 -27.283 1.00 40.84 96 GLY A N 1
ATOM 744 C CA . GLY A 1 96 ? 33.369 6.612 -27.373 1.00 40.84 96 GLY A CA 1
ATOM 745 C C . GLY A 1 96 ? 33.669 6.151 -28.797 1.00 40.84 96 GLY A C 1
ATOM 746 O O . GLY A 1 96 ? 33.356 5.031 -29.174 1.00 40.84 96 GLY A O 1
ATOM 747 N N . ASN A 1 97 ? 34.285 7.055 -2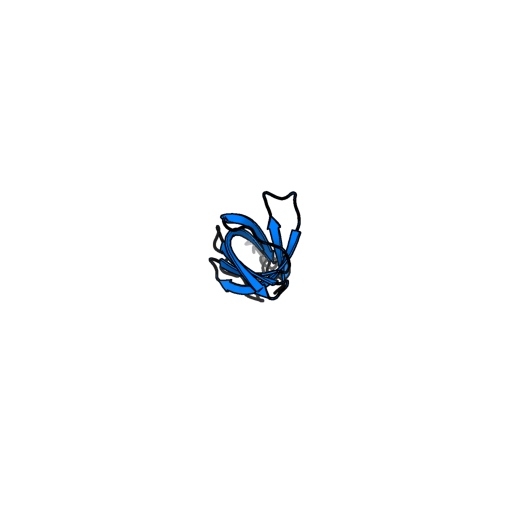9.559 1.00 43.66 97 ASN A N 1
ATOM 748 C CA . ASN A 1 97 ? 35.227 6.833 -30.662 1.00 43.66 97 ASN A CA 1
ATOM 749 C C . ASN A 1 97 ? 34.799 5.929 -31.836 1.00 43.66 97 ASN A C 1
ATOM 751 O O . ASN A 1 97 ? 35.079 4.733 -31.870 1.00 43.66 97 ASN A O 1
ATOM 755 N N . LYS A 1 98 ? 34.285 6.552 -32.908 1.00 45.38 98 LYS A N 1
ATOM 756 C CA . LYS A 1 98 ? 34.424 6.005 -34.268 1.00 45.38 98 LYS A CA 1
ATOM 757 C C . LYS A 1 98 ? 35.765 6.460 -34.845 1.00 45.38 98 LYS A C 1
ATOM 759 O O . LYS A 1 98 ? 35.917 7.607 -35.258 1.00 45.38 98 LYS A O 1
ATOM 764 N N . GLN A 1 99 ? 36.738 5.553 -34.843 1.00 46.78 99 GLN A N 1
ATOM 765 C CA . GLN A 1 99 ? 37.975 5.677 -35.606 1.00 46.78 99 GLN A CA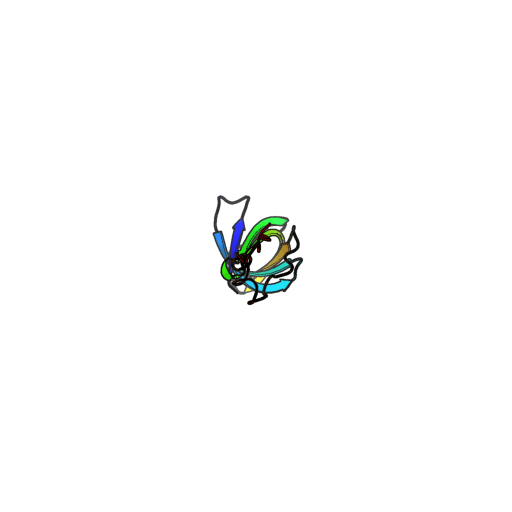 1
ATOM 766 C C . GLN A 1 99 ? 37.617 5.683 -37.104 1.00 46.78 99 GLN A C 1
ATOM 768 O O . GLN A 1 99 ? 37.087 4.697 -37.612 1.00 46.78 99 GLN A O 1
ATOM 773 N N . PHE A 1 100 ? 37.885 6.779 -37.813 1.00 46.19 100 PHE A N 1
ATOM 774 C CA . PHE A 1 100 ? 37.839 6.798 -39.278 1.00 46.19 100 PHE A CA 1
ATOM 775 C C . PHE A 1 100 ? 39.183 6.290 -39.826 1.00 46.19 100 PHE A C 1
ATOM 777 O O . PHE A 1 100 ? 40.227 6.769 -39.369 1.00 46.19 100 PHE A O 1
ATOM 784 N N . PRO A 1 101 ? 39.212 5.346 -40.786 1.00 44.09 101 PRO A N 1
ATOM 785 C CA . PRO A 1 101 ? 40.447 5.020 -41.482 1.00 44.09 101 PRO A CA 1
ATOM 786 C C . PRO A 1 101 ? 40.824 6.180 -42.413 1.00 44.09 101 PRO A C 1
ATOM 788 O O . PRO A 1 101 ? 39.979 6.705 -43.137 1.00 44.09 101 PRO A O 1
ATOM 791 N N . ARG A 1 102 ? 42.097 6.587 -42.385 1.00 46.31 102 ARG A N 1
ATOM 792 C CA . ARG A 1 102 ? 42.668 7.448 -43.428 1.00 46.31 102 ARG A CA 1
ATOM 793 C C . ARG A 1 102 ? 42.850 6.594 -44.683 1.00 46.31 102 ARG A C 1
ATOM 795 O O . ARG A 1 102 ? 43.443 5.521 -44.594 1.00 46.31 102 ARG A O 1
ATOM 802 N N . SER A 1 103 ? 42.324 7.060 -45.809 1.00 57.22 103 SER A N 1
ATOM 803 C CA . SER A 1 103 ? 42.740 6.653 -47.157 1.00 57.22 103 SER A CA 1
ATOM 804 C C . SER A 1 103 ? 43.551 7.782 -47.769 1.00 57.22 103 SER A C 1
ATOM 806 O O . SER A 1 103 ? 43.238 8.948 -47.432 1.00 57.22 103 SER A O 1
#